Protein AF-A0AB36ZHQ4-F1 (afdb_monomer)

Nearest PDB structures (foldseek):
  4gio-assembly2_B  TM=6.262E-01  e=2.564E-01  Campylobacter jejuni subsp. jejuni NCTC 11168 = ATCC 700819
  5n6u-assembly2_D  TM=6.623E-01  e=1.205E+00  Dictyoglomus thermophilum H-6-12
  6ncz-assembly1_C  TM=5.718E-01  e=2.918E+00  Fusicatenibacter saccharivorans
  1zld-assembly1_A  TM=5.169E-01  e=2.339E+00  Pyrenophora tritici-repentis
  9bge-assembly1_A  TM=3.449E-01  e=1.205E+00  Human immunodeficiency virus 1

Secondary structure (DSSP, 8-state):
-------------------------TTS-EEEEE--STT--EEEEEEE-TTS-EEEEEEE--SS-EEEEEEEETSPPPPPEEE-SS--EEEEE--TT-EEEEEEE-

Structure (mmCIF, N/CA/C/O backbone):
data_AF-A0AB36ZHQ4-F1
#
_entry.id   AF-A0AB36ZHQ4-F1
#
loop_
_atom_site.group_PDB
_atom_site.id
_atom_site.type_symbol
_atom_site.label_atom_id
_atom_site.label_alt_id
_atom_site.label_comp_id
_atom_site.label_asym_id
_atom_site.label_entity_id
_atom_site.label_seq_id
_atom_site.pdbx_PDB_ins_code
_atom_site.Cartn_x
_atom_site.Cartn_y
_atom_site.Cartn_z
_atom_site.occupancy
_atom_site.B_iso_or_equiv
_atom_site.auth_seq_id
_atom_site.auth_comp_id
_atom_site.auth_asym_id
_atom_site.auth_atom_id
_atom_site.pdbx_PDB_model_num
ATOM 1 N N . MET A 1 1 ? 13.660 64.415 -51.239 1.00 40.66 1 MET A N 1
ATOM 2 C CA . MET A 1 1 ? 12.374 63.759 -50.907 1.00 40.66 1 MET A CA 1
ATOM 3 C C . MET A 1 1 ? 12.651 62.586 -49.975 1.00 40.66 1 MET A C 1
ATOM 5 O O . MET A 1 1 ? 13.400 61.692 -50.343 1.00 40.66 1 MET A O 1
ATOM 9 N N . HIS A 1 2 ? 12.169 62.658 -48.732 1.00 36.50 2 HIS A N 1
ATOM 10 C CA . HIS A 1 2 ? 12.494 61.731 -47.640 1.00 36.50 2 HIS A CA 1
ATOM 11 C C . HIS A 1 2 ? 11.546 60.528 -47.618 1.00 36.50 2 HIS A C 1
ATOM 13 O O . HIS A 1 2 ? 10.337 60.696 -47.473 1.00 36.50 2 HIS A O 1
ATOM 19 N N . ARG A 1 3 ? 12.091 59.313 -47.719 1.00 40.16 3 ARG A N 1
ATOM 20 C CA . ARG A 1 3 ? 11.329 58.062 -47.629 1.00 40.16 3 ARG A CA 1
ATOM 21 C C . ARG A 1 3 ? 11.374 57.575 -46.177 1.00 40.16 3 ARG A C 1
ATOM 23 O O . ARG A 1 3 ? 12.345 56.956 -45.757 1.00 40.16 3 ARG A O 1
ATOM 30 N N . ARG A 1 4 ? 10.361 57.936 -45.383 1.00 46.81 4 ARG A N 1
ATOM 31 C CA . ARG A 1 4 ? 10.191 57.444 -44.007 1.00 46.81 4 ARG A CA 1
ATOM 32 C C . ARG A 1 4 ? 9.679 56.001 -44.059 1.00 46.81 4 ARG A C 1
ATOM 34 O O . ARG A 1 4 ? 8.576 55.761 -44.535 1.00 46.81 4 ARG A O 1
ATOM 41 N N . LEU A 1 5 ? 10.499 55.056 -43.606 1.00 48.22 5 LEU A N 1
ATOM 42 C CA . LEU A 1 5 ? 10.110 53.669 -43.347 1.00 48.22 5 LEU A CA 1
ATOM 43 C C . LEU A 1 5 ? 9.508 53.604 -41.942 1.00 48.22 5 LEU A C 1
ATOM 45 O O . LEU A 1 5 ? 10.224 53.663 -40.946 1.00 48.22 5 LEU A O 1
ATOM 49 N N . THR A 1 6 ? 8.185 53.535 -41.863 1.00 50.25 6 THR A N 1
ATOM 50 C CA . THR A 1 6 ? 7.454 53.330 -40.611 1.00 50.25 6 THR A CA 1
ATOM 51 C C . THR A 1 6 ? 7.454 51.834 -40.298 1.00 50.25 6 THR A C 1
ATOM 53 O O . THR A 1 6 ? 6.681 51.076 -40.876 1.00 50.25 6 THR A O 1
ATOM 56 N N . ALA A 1 7 ? 8.354 51.391 -39.420 1.00 48.59 7 ALA A N 1
ATOM 57 C CA . ALA A 1 7 ? 8.348 50.033 -38.885 1.00 48.59 7 ALA A CA 1
ATOM 58 C C . ALA A 1 7 ? 7.274 49.929 -37.791 1.00 48.59 7 ALA A C 1
ATOM 60 O O . ALA A 1 7 ? 7.384 50.551 -36.735 1.00 48.59 7 ALA A O 1
ATOM 61 N N . THR A 1 8 ? 6.209 49.175 -38.051 1.00 49.41 8 THR A N 1
ATOM 62 C CA . THR A 1 8 ? 5.154 48.898 -37.072 1.00 49.41 8 THR A CA 1
ATOM 63 C C . THR A 1 8 ? 5.655 47.821 -36.105 1.00 49.41 8 THR A C 1
ATOM 65 O O . THR A 1 8 ? 5.697 46.643 -36.450 1.00 49.41 8 THR A O 1
ATOM 68 N N . LEU A 1 9 ? 6.078 48.217 -34.901 1.00 41.03 9 LEU A N 1
ATOM 69 C CA . LEU A 1 9 ? 6.364 47.283 -33.809 1.00 41.03 9 LEU A CA 1
ATOM 70 C C . LEU A 1 9 ? 5.040 46.733 -33.260 1.00 41.03 9 LEU A C 1
ATOM 72 O O . LEU A 1 9 ? 4.287 47.451 -32.604 1.00 41.03 9 LEU A O 1
ATOM 76 N N . ALA A 1 10 ? 4.762 45.456 -33.513 1.00 49.69 10 ALA A N 1
ATOM 77 C CA . ALA A 1 10 ? 3.707 44.725 -32.822 1.00 49.69 10 ALA A CA 1
ATOM 78 C C . ALA A 1 10 ? 4.207 44.338 -31.420 1.00 49.69 10 ALA A C 1
ATOM 80 O O . ALA A 1 10 ? 5.054 43.458 -31.269 1.00 49.69 10 ALA A O 1
ATOM 81 N N . ALA A 1 11 ? 3.709 45.021 -30.390 1.00 47.16 11 ALA A N 1
ATOM 82 C CA . ALA A 1 11 ? 3.957 44.664 -29.000 1.00 47.16 11 ALA A CA 1
ATOM 83 C C . ALA A 1 11 ? 3.077 43.463 -28.618 1.00 47.16 11 ALA A C 1
ATOM 85 O O . ALA A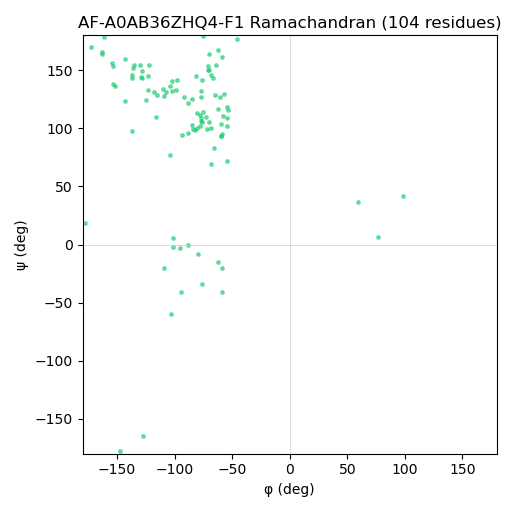 1 11 ? 1.859 43.587 -28.495 1.00 47.16 11 ALA A O 1
ATOM 86 N N . ILE A 1 12 ? 3.688 42.291 -28.437 1.00 52.69 12 ILE A N 1
ATOM 87 C CA . ILE A 1 12 ? 3.013 41.114 -27.882 1.00 52.69 12 ILE A CA 1
ATOM 88 C C . ILE A 1 12 ? 2.987 41.287 -26.362 1.00 52.69 12 ILE A C 1
ATOM 90 O O . ILE A 1 12 ? 3.985 41.060 -25.679 1.00 52.69 12 ILE A O 1
ATOM 94 N N . ALA A 1 13 ? 1.847 41.723 -25.830 1.00 50.62 13 ALA A N 1
ATOM 95 C CA . ALA A 1 13 ? 1.590 41.701 -24.398 1.00 50.62 13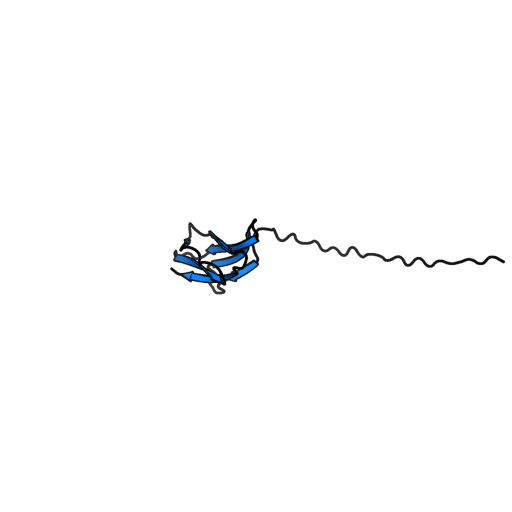 ALA A CA 1
ATOM 96 C C . ALA A 1 13 ? 1.382 40.242 -23.960 1.00 50.62 13 ALA A C 1
ATOM 98 O O . ALA A 1 13 ? 0.309 39.669 -24.145 1.00 50.62 13 ALA A O 1
ATOM 99 N N . LEU A 1 14 ? 2.421 39.626 -23.393 1.00 45.31 14 LEU A N 1
ATOM 100 C CA . LEU A 1 14 ? 2.281 38.379 -22.647 1.00 45.31 14 LEU A CA 1
ATOM 101 C C . LEU A 1 14 ? 1.498 38.685 -21.370 1.00 45.31 14 LEU A C 1
ATOM 103 O O . LEU A 1 14 ? 2.037 39.218 -20.400 1.00 45.31 14 LEU A O 1
ATOM 107 N N . ALA A 1 15 ? 0.206 38.367 -21.390 1.00 52.03 15 ALA A N 1
ATOM 108 C CA . ALA A 1 15 ? -0.607 38.310 -20.192 1.00 52.03 15 ALA A CA 1
ATOM 109 C C . ALA A 1 15 ? 0.003 37.259 -19.255 1.00 52.03 15 ALA A C 1
ATOM 111 O O . ALA A 1 15 ? -0.142 36.055 -19.469 1.00 52.03 15 ALA A O 1
ATOM 112 N N . LEU A 1 16 ? 0.696 37.720 -18.213 1.00 50.28 16 LEU A N 1
ATOM 113 C CA . LEU A 1 16 ? 1.040 36.930 -17.034 1.00 50.28 16 LEU A CA 1
ATOM 114 C C . LEU A 1 16 ? -0.260 36.649 -16.265 1.00 50.28 16 LEU A C 1
ATOM 116 O O . LEU A 1 16 ? -0.531 37.215 -15.209 1.00 50.28 16 LEU A O 1
ATOM 120 N N . GLY A 1 17 ? -1.111 35.810 -16.855 1.00 46.19 17 GLY A N 1
ATOM 121 C CA . GLY A 1 17 ? -2.257 35.212 -16.195 1.00 46.19 17 GLY A CA 1
ATOM 122 C C . GLY A 1 17 ? -1.728 34.212 -15.181 1.00 46.19 17 GLY A C 1
ATOM 123 O O . GLY A 1 17 ? -1.215 33.158 -15.552 1.00 46.19 17 GLY A O 1
ATOM 124 N N . GLY A 1 18 ? -1.791 34.592 -13.908 1.00 49.53 18 GLY A N 1
ATOM 125 C CA . GLY A 1 18 ? -1.331 33.785 -12.792 1.00 49.53 18 GLY A CA 1
ATOM 126 C C . GLY A 1 18 ? -1.973 32.403 -12.788 1.00 49.53 18 GLY A C 1
ATOM 127 O O . GLY A 1 18 ? -3.133 32.242 -12.427 1.00 49.53 18 GLY A O 1
ATOM 128 N N . ALA A 1 19 ? -1.179 31.389 -13.105 1.00 49.25 19 ALA A N 1
ATOM 129 C CA . ALA A 1 19 ? -1.352 30.092 -12.493 1.00 49.25 19 ALA A CA 1
ATOM 130 C C . ALA A 1 19 ? -0.513 30.128 -11.216 1.00 49.25 19 ALA A C 1
ATOM 132 O O . ALA A 1 19 ? 0.696 29.896 -11.245 1.00 49.25 19 ALA A O 1
ATOM 133 N N . VAL A 1 20 ? -1.143 30.434 -10.080 1.00 44.25 20 VAL A N 1
ATOM 134 C CA . VAL A 1 20 ? -0.656 29.872 -8.820 1.00 44.25 20 VAL A CA 1
ATOM 135 C C . VAL A 1 20 ? -0.743 28.365 -9.012 1.00 44.25 20 VAL A C 1
ATOM 137 O O . VAL A 1 20 ? -1.802 27.763 -8.854 1.00 44.25 20 VAL A O 1
ATOM 140 N N . ALA A 1 21 ? 0.361 27.769 -9.461 1.00 43.00 21 ALA A N 1
ATOM 141 C CA . ALA A 1 21 ? 0.572 26.348 -9.349 1.00 43.00 21 ALA A CA 1
ATOM 142 C C . ALA A 1 21 ? 0.493 26.074 -7.852 1.00 43.00 21 ALA A C 1
ATOM 144 O O . ALA A 1 21 ? 1.446 26.304 -7.109 1.00 43.00 21 ALA A O 1
ATOM 145 N N . VAL A 1 22 ? -0.696 25.683 -7.394 1.00 44.59 22 VAL A N 1
ATOM 146 C CA . VAL A 1 22 ? -0.875 25.043 -6.103 1.00 44.59 22 VAL A CA 1
ATOM 147 C C . VAL A 1 22 ? 0.089 23.876 -6.162 1.00 44.59 22 VAL A C 1
ATOM 149 O O . VAL A 1 22 ? -0.142 22.911 -6.890 1.00 44.59 22 VAL A O 1
ATOM 152 N N . ALA A 1 23 ? 1.234 24.035 -5.505 1.00 40.66 23 ALA A N 1
ATOM 153 C CA . ALA A 1 23 ? 2.192 22.974 -5.321 1.00 40.66 23 ALA A CA 1
ATOM 154 C C . ALA A 1 23 ? 1.439 21.886 -4.561 1.00 40.66 23 ALA A C 1
ATOM 156 O O . ALA A 1 23 ? 1.310 21.938 -3.340 1.00 40.66 23 ALA A O 1
ATOM 157 N N . THR A 1 24 ? 0.861 20.936 -5.296 1.00 44.91 24 THR A N 1
ATOM 158 C CA . THR A 1 24 ? 0.387 19.684 -4.730 1.00 44.91 24 THR A CA 1
ATOM 159 C C . THR A 1 24 ? 1.584 19.120 -3.987 1.00 44.91 24 THR A C 1
ATOM 161 O O . THR A 1 24 ? 2.608 18.886 -4.640 1.00 44.91 24 THR A O 1
ATOM 164 N N . PRO A 1 25 ? 1.530 18.985 -2.652 1.00 41.75 25 PRO A N 1
ATOM 165 C CA . PRO A 1 25 ? 2.678 18.529 -1.897 1.00 41.75 25 PRO A CA 1
ATOM 166 C C . PRO A 1 25 ? 3.119 17.198 -2.495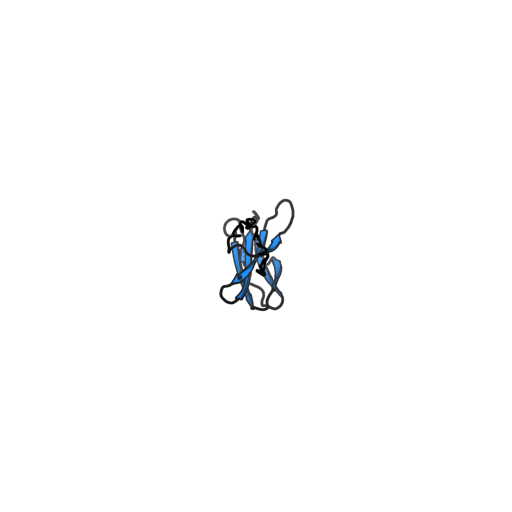 1.00 41.75 25 PRO A C 1
AT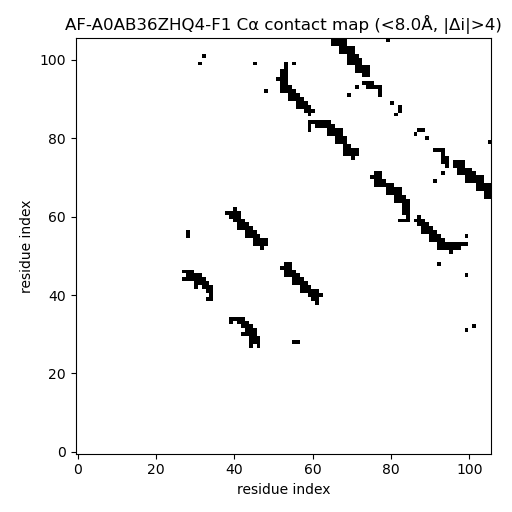OM 168 O O . PRO A 1 25 ? 2.349 16.236 -2.551 1.00 41.75 25 PRO A O 1
ATOM 171 N N . ALA A 1 26 ? 4.346 17.166 -3.004 1.00 49.91 26 ALA A N 1
ATOM 172 C CA . ALA A 1 26 ? 4.976 15.960 -3.498 1.00 49.91 26 ALA A CA 1
ATOM 173 C C . ALA A 1 26 ? 5.187 15.021 -2.307 1.00 49.91 26 ALA A C 1
ATOM 175 O O . ALA A 1 26 ? 6.246 15.083 -1.702 1.00 49.91 26 ALA A O 1
ATOM 176 N N . SER A 1 27 ? 4.173 14.247 -1.898 1.00 55.09 27 SER A N 1
ATOM 177 C CA . SER A 1 27 ? 4.289 13.122 -0.940 1.00 55.09 27 SER A CA 1
ATOM 178 C C . SER A 1 27 ? 2.980 12.363 -0.673 1.00 55.09 27 SER A C 1
ATOM 180 O O . SER A 1 27 ? 2.869 11.646 0.319 1.00 55.09 27 SER A O 1
ATOM 182 N N . ALA A 1 28 ? 1.964 12.480 -1.522 1.00 61.34 28 ALA A N 1
ATOM 183 C CA . ALA A 1 28 ? 0.819 11.586 -1.429 1.00 61.34 28 ALA A CA 1
ATOM 184 C C . ALA A 1 28 ? 0.447 11.171 -2.846 1.00 61.34 28 ALA A C 1
ATOM 186 O O . ALA A 1 28 ? -0.174 11.949 -3.564 1.00 61.34 28 ALA A O 1
ATOM 187 N N . GLY A 1 29 ? 0.916 9.994 -3.271 1.00 80.94 29 GLY A N 1
ATOM 188 C CA . GLY A 1 29 ? 0.752 9.455 -4.622 1.00 80.94 29 GLY A CA 1
ATOM 189 C C . GLY A 1 29 ? -0.659 9.553 -5.221 1.00 80.94 29 GLY A C 1
ATOM 190 O O . GLY A 1 29 ? -1.626 9.974 -4.584 1.00 80.94 29 GLY A O 1
ATOM 191 N N . GLN A 1 30 ? -0.811 9.124 -6.467 1.00 90.06 30 GLN A N 1
ATOM 192 C CA . GLN A 1 30 ? -2.112 9.056 -7.126 1.00 90.06 30 GLN A CA 1
ATOM 193 C C . GLN A 1 30 ? -3.047 8.109 -6.364 1.00 90.06 30 GLN A C 1
ATOM 195 O O . GLN A 1 30 ? -2.692 6.957 -6.130 1.00 90.06 30 GLN A O 1
ATOM 200 N N . LEU A 1 31 ? -4.247 8.565 -5.997 1.00 89.69 31 LEU A N 1
ATOM 201 C CA . LEU A 1 31 ? -5.280 7.681 -5.453 1.00 89.69 31 LEU A CA 1
ATOM 202 C C . LEU A 1 31 ? -5.657 6.645 -6.523 1.00 89.69 31 LEU A C 1
ATOM 204 O O . LEU A 1 31 ? -6.125 7.011 -7.599 1.00 89.69 31 LEU A O 1
ATOM 208 N N . VAL A 1 32 ? -5.403 5.367 -6.241 1.00 89.56 32 VAL A N 1
ATOM 209 C CA . VAL A 1 32 ? -5.694 4.251 -7.161 1.00 89.56 32 VAL A CA 1
ATOM 210 C C . VAL A 1 32 ? -6.844 3.387 -6.671 1.00 89.56 32 VAL A C 1
ATOM 212 O O . VAL A 1 32 ? -7.455 2.678 -7.464 1.00 89.56 32 VAL A O 1
ATOM 215 N N . TYR A 1 33 ? -7.150 3.454 -5.377 1.00 85.62 33 TYR A N 1
ATOM 216 C CA . TYR A 1 33 ? -8.292 2.769 -4.807 1.00 85.62 33 TYR A CA 1
ATOM 217 C C . TYR A 1 33 ? -8.792 3.483 -3.559 1.00 85.62 33 TYR A C 1
ATOM 219 O O . TYR A 1 33 ? -8.014 3.872 -2.687 1.00 85.62 33 TYR A O 1
ATOM 227 N N . GLN A 1 34 ? -10.107 3.581 -3.460 1.00 81.81 34 GLN A N 1
ATOM 228 C CA . GLN A 1 34 ? -10.825 3.979 -2.264 1.00 81.81 34 GLN A CA 1
ATOM 229 C C . GLN A 1 34 ? -12.090 3.129 -2.232 1.00 81.81 34 GLN A C 1
ATOM 231 O O . GLN A 1 34 ? -12.840 3.122 -3.209 1.00 81.81 34 GLN A O 1
ATOM 236 N N . ASN A 1 35 ? -12.321 2.377 -1.156 1.00 75.38 35 ASN A N 1
ATOM 237 C CA . ASN A 1 35 ? -13.595 1.676 -1.029 1.00 75.38 35 ASN A CA 1
ATOM 238 C C . ASN A 1 35 ? -14.661 2.701 -0.623 1.00 75.38 35 ASN A C 1
ATOM 240 O O . ASN A 1 35 ? -14.616 3.171 0.509 1.00 75.38 35 ASN A O 1
ATOM 244 N N . GLY A 1 36 ? -15.532 3.080 -1.565 1.00 50.69 36 GLY A N 1
ATOM 245 C CA . GLY A 1 36 ? -16.551 4.127 -1.444 1.00 50.69 36 GLY A CA 1
ATOM 246 C C . GLY A 1 36 ? -17.853 3.645 -0.790 1.00 50.69 36 GLY A C 1
ATOM 247 O O . GLY A 1 36 ? -18.696 3.069 -1.470 1.00 50.69 36 GLY A O 1
ATOM 248 N N . GLY A 1 37 ? -18.048 3.908 0.502 1.00 42.50 37 GLY A N 1
ATOM 249 C CA . GLY A 1 37 ? -19.290 3.679 1.253 1.00 42.50 37 GLY A CA 1
ATOM 250 C C . GLY A 1 37 ? -19.222 4.265 2.676 1.00 42.50 37 GLY A C 1
ATOM 251 O O . GLY A 1 37 ? -18.147 4.686 3.107 1.00 42.50 37 GLY A O 1
ATOM 252 N N . PRO A 1 38 ? -20.333 4.337 3.441 1.00 35.44 38 PRO A N 1
ATOM 253 C CA . PRO A 1 38 ? -20.275 4.707 4.857 1.00 35.44 38 PRO A CA 1
ATOM 254 C C . PRO A 1 38 ? -19.358 3.716 5.586 1.00 35.44 38 PRO A C 1
ATOM 256 O O . PRO A 1 38 ? -19.662 2.531 5.685 1.00 35.44 38 PRO A O 1
ATOM 259 N N . GLY A 1 39 ? -18.190 4.202 6.014 1.00 52.53 39 GLY A N 1
ATOM 260 C CA . GLY A 1 39 ? -17.054 3.355 6.381 1.00 52.53 39 GLY A CA 1
ATOM 261 C C . GLY A 1 39 ? -16.001 3.206 5.276 1.00 52.53 39 GLY A C 1
ATOM 262 O O . GLY A 1 39 ? -15.495 2.104 5.102 1.00 52.53 39 GLY A O 1
ATOM 263 N N . ASN A 1 40 ? -15.652 4.288 4.557 1.00 64.62 40 ASN A N 1
ATOM 264 C CA . ASN A 1 40 ? -14.479 4.424 3.669 1.00 64.62 40 ASN A CA 1
ATOM 265 C C . ASN A 1 40 ? -13.180 4.093 4.420 1.00 64.62 40 ASN A C 1
ATOM 267 O O . ASN A 1 40 ? -12.412 4.973 4.811 1.00 64.62 40 ASN A O 1
ATOM 271 N N . CYS A 1 41 ? -12.978 2.819 4.720 1.00 82.31 41 CYS A N 1
ATOM 272 C CA . CYS A 1 41 ? -12.131 2.450 5.833 1.00 82.31 41 CYS A CA 1
ATOM 273 C C . CYS A 1 41 ? -10.697 2.155 5.398 1.00 82.31 41 CYS A C 1
ATOM 275 O O . CYS A 1 41 ? -9.834 1.955 6.240 1.00 82.31 41 CYS A O 1
ATOM 277 N N . TYR A 1 42 ? -10.400 2.200 4.101 1.00 88.00 42 TYR A N 1
ATOM 278 C CA . TYR A 1 42 ? -9.026 2.302 3.637 1.00 88.00 42 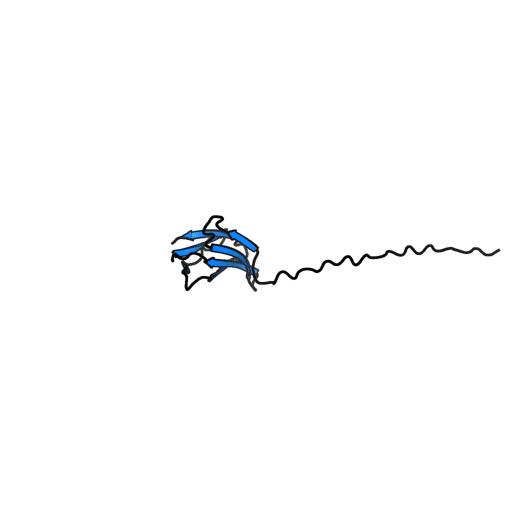TYR A CA 1
ATOM 279 C C . TYR A 1 42 ? -8.922 2.975 2.270 1.00 88.00 42 TYR A C 1
ATOM 281 O O . TYR A 1 42 ? -9.840 2.924 1.446 1.00 88.00 42 TYR A O 1
ATOM 289 N N . GLU A 1 43 ? -7.765 3.579 2.033 1.00 91.69 43 GLU A N 1
ATOM 290 C CA . GLU A 1 43 ? -7.367 4.151 0.752 1.00 91.69 43 GLU A CA 1
ATOM 291 C C . GLU A 1 43 ? -5.990 3.628 0.348 1.00 91.69 43 GLU A C 1
ATOM 293 O O . GLU A 1 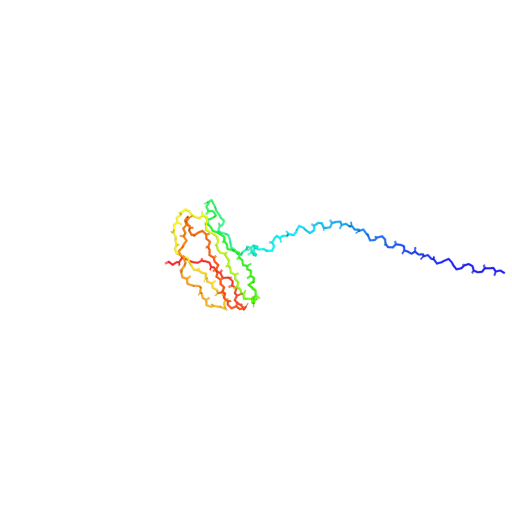43 ? -5.141 3.323 1.190 1.00 91.69 43 GLU A O 1
ATOM 298 N N . VAL A 1 44 ? -5.769 3.516 -0.959 1.00 92.94 44 VAL A N 1
ATOM 299 C CA . VAL A 1 44 ? -4.486 3.117 -1.532 1.00 92.94 44 VAL A CA 1
ATOM 300 C C . VAL A 1 44 ? -4.048 4.174 -2.525 1.00 92.94 44 VAL A C 1
ATOM 302 O O . VAL A 1 44 ? -4.759 4.488 -3.485 1.00 92.94 44 VAL A O 1
ATOM 305 N N . ARG A 1 45 ? -2.847 4.710 -2.316 1.00 94.19 45 ARG A N 1
ATOM 306 C CA . ARG A 1 45 ? -2.237 5.687 -3.220 1.00 94.19 45 ARG A CA 1
ATOM 307 C C . ARG A 1 45 ? -0.957 5.121 -3.801 1.00 94.19 45 ARG A C 1
ATOM 309 O O . ARG A 1 45 ? -0.122 4.597 -3.069 1.00 94.19 45 ARG A O 1
ATOM 316 N N . SER A 1 46 ? -0.811 5.222 -5.115 1.00 93.00 46 SER A N 1
ATOM 317 C CA . SER A 1 46 ? 0.335 4.731 -5.867 1.00 93.00 46 SER A CA 1
ATOM 318 C C . SER A 1 46 ? 1.284 5.859 -6.241 1.00 93.00 46 SER A C 1
ATOM 320 O O . SER A 1 46 ? 0.869 6.956 -6.605 1.00 93.00 46 SER A O 1
ATOM 322 N N . GLN A 1 47 ? 2.575 5.581 -6.170 1.00 93.75 47 GLN A N 1
ATOM 323 C CA . GLN A 1 47 ? 3.638 6.478 -6.592 1.00 93.75 47 GLN A CA 1
ATOM 324 C C . GLN A 1 47 ? 4.824 5.677 -7.125 1.00 93.75 47 GLN A C 1
ATOM 326 O O . GLN A 1 47 ? 4.786 4.447 -7.219 1.00 93.75 47 GLN A O 1
ATOM 331 N N . ARG A 1 48 ? 5.882 6.392 -7.496 1.00 93.38 48 ARG A N 1
ATOM 332 C CA . ARG A 1 48 ? 7.187 5.805 -7.781 1.00 93.38 48 ARG A CA 1
ATOM 333 C C . ARG A 1 48 ? 8.119 6.091 -6.613 1.00 93.38 48 ARG A C 1
ATOM 335 O O . ARG A 1 48 ? 8.091 7.200 -6.084 1.00 93.38 48 ARG A O 1
ATOM 342 N N . ASP A 1 49 ? 8.888 5.091 -6.190 1.00 88.81 49 ASP A N 1
ATOM 343 C CA . ASP A 1 49 ? 9.945 5.308 -5.199 1.00 88.81 49 ASP A CA 1
ATOM 344 C C . ASP A 1 49 ? 11.167 6.000 -5.835 1.00 88.81 49 ASP A C 1
ATOM 346 O O . ASP A 1 49 ? 11.186 6.287 -7.035 1.00 88.81 49 ASP A O 1
ATOM 350 N N . SER A 1 50 ? 12.204 6.265 -5.039 1.00 88.38 50 SER A N 1
ATOM 351 C CA . SER A 1 50 ? 13.433 6.923 -5.505 1.00 88.38 50 SER A CA 1
ATOM 352 C C . SER A 1 50 ? 14.203 6.141 -6.579 1.00 88.38 50 SER A C 1
ATOM 354 O O . SER A 1 50 ? 15.055 6.718 -7.247 1.00 88.38 50 SER A O 1
ATOM 356 N N . LEU A 1 51 ? 13.903 4.852 -6.767 1.00 88.56 51 LEU A N 1
ATOM 357 C CA . LEU A 1 51 ? 14.499 3.976 -7.777 1.00 88.56 51 LEU A CA 1
ATOM 358 C C . LEU A 1 51 ? 13.574 3.781 -8.994 1.00 88.56 51 LEU A C 1
ATOM 360 O O . LEU A 1 51 ? 13.863 2.966 -9.868 1.00 88.56 51 LEU A O 1
ATOM 364 N N . GLY A 1 52 ? 12.438 4.485 -9.050 1.00 90.31 52 GLY A N 1
ATOM 365 C CA . GLY A 1 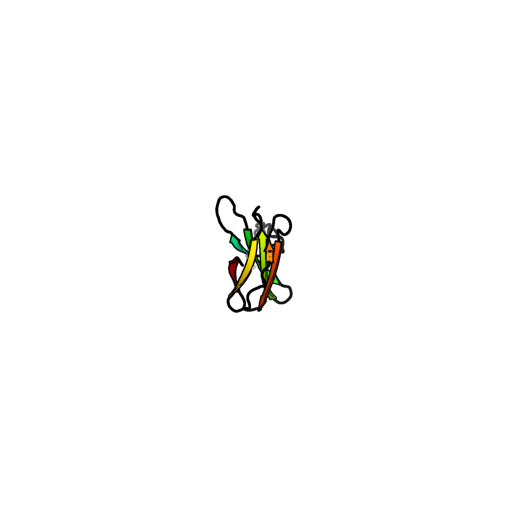52 ? 11.439 4.347 -10.112 1.00 90.31 52 GLY A CA 1
ATOM 366 C C . GLY A 1 52 ? 10.563 3.095 -9.991 1.00 90.31 52 GLY A C 1
ATOM 367 O O . GLY A 1 52 ? 9.750 2.814 -10.879 1.00 90.31 52 GLY A O 1
ATOM 368 N N . ARG A 1 53 ? 10.683 2.331 -8.900 1.00 93.50 53 ARG A N 1
ATOM 369 C CA . ARG A 1 53 ? 9.847 1.151 -8.662 1.00 93.50 53 ARG A CA 1
ATOM 370 C C . ARG A 1 53 ? 8.414 1.556 -8.369 1.00 93.50 53 ARG A C 1
ATOM 372 O O . ARG A 1 53 ? 8.152 2.642 -7.853 1.00 93.50 53 ARG A O 1
ATOM 379 N N . ALA A 1 54 ? 7.471 0.689 -8.729 1.00 95.00 54 ALA A N 1
ATOM 380 C CA . ALA A 1 54 ? 6.083 0.894 -8.351 1.00 95.00 54 ALA A CA 1
ATOM 381 C C . ALA A 1 54 ? 5.968 0.807 -6.830 1.00 95.00 54 ALA A C 1
ATOM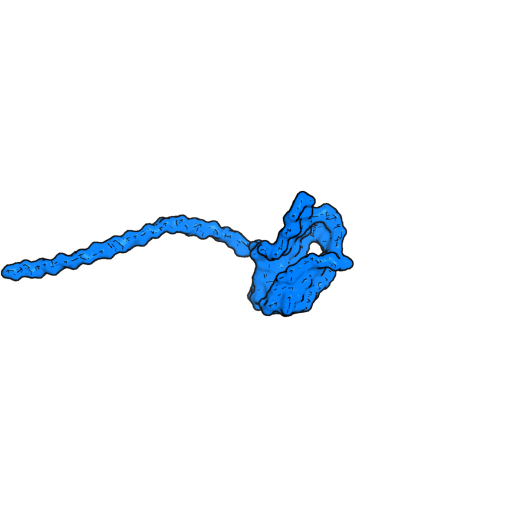 383 O O . ALA A 1 54 ? 6.441 -0.159 -6.239 1.00 95.00 54 ALA A O 1
ATOM 384 N N . GLN A 1 55 ? 5.349 1.804 -6.210 1.00 96.00 55 GLN A N 1
ATOM 385 C CA . GLN A 1 55 ? 5.085 1.830 -4.781 1.00 96.00 55 GLN A CA 1
ATOM 386 C C . GLN A 1 55 ? 3.610 2.129 -4.551 1.00 96.00 55 GLN A C 1
ATOM 388 O O . GLN A 1 55 ? 3.004 2.930 -5.267 1.00 96.00 55 GLN A O 1
ATOM 393 N N . VAL A 1 56 ? 3.031 1.501 -3.538 1.00 95.38 56 VAL A N 1
ATOM 394 C CA . VAL A 1 56 ? 1.767 1.935 -2.960 1.00 95.38 56 VAL A CA 1
ATOM 395 C C . VAL A 1 56 ? 1.935 2.226 -1.486 1.00 95.38 56 VAL A C 1
ATOM 397 O O . VAL A 1 56 ? 2.814 1.701 -0.809 1.00 95.38 56 VAL A O 1
ATOM 400 N N . THR A 1 57 ? 1.067 3.086 -0.988 1.00 95.75 57 THR A N 1
ATOM 401 C CA . THR A 1 57 ? 0.847 3.275 0.434 1.00 95.75 57 THR A CA 1
ATOM 402 C C . THR A 1 57 ? -0.624 3.028 0.706 1.00 95.75 57 THR A C 1
ATOM 404 O O . THR A 1 57 ? -1.483 3.498 -0.040 1.00 95.75 57 THR A O 1
ATOM 407 N N . VAL A 1 58 ? -0.895 2.243 1.740 1.00 93.88 58 VAL A N 1
ATOM 408 C CA . VAL A 1 58 ? -2.235 1.893 2.196 1.00 93.88 58 VAL A CA 1
ATOM 409 C C . VAL A 1 58 ? -2.469 2.614 3.511 1.00 93.88 58 VAL A C 1
ATOM 411 O O . VAL A 1 58 ? -1.660 2.484 4.431 1.00 93.88 58 VAL A O 1
ATOM 414 N N . TRP A 1 59 ? -3.571 3.348 3.612 1.00 93.12 59 TRP A N 1
ATOM 415 C CA . TRP A 1 59 ? -4.033 3.952 4.857 1.00 93.12 59 TRP A CA 1
ATOM 416 C C . TRP A 1 59 ? -5.293 3.242 5.325 1.00 93.12 59 TRP A C 1
ATOM 418 O O . TRP A 1 59 ? -6.196 2.994 4.534 1.00 93.12 59 TRP A O 1
ATOM 428 N N . TRP A 1 60 ? -5.339 2.909 6.611 1.00 91.62 60 TRP A N 1
ATOM 429 C CA . TRP A 1 60 ? -6.398 2.145 7.253 1.00 91.62 60 TRP A CA 1
ATOM 430 C C . TRP A 1 60 ? -7.118 2.995 8.292 1.00 91.62 60 TRP A C 1
ATOM 432 O O . TRP A 1 60 ? -6.617 3.342 9.366 1.00 91.62 60 TRP A O 1
ATOM 442 N N . HIS A 1 61 ? -8.343 3.315 7.941 1.00 89.75 61 HIS A N 1
ATOM 443 C CA . HIS A 1 61 ? -9.325 4.042 8.717 1.00 89.75 61 HIS A CA 1
ATOM 444 C C . HIS A 1 61 ? -10.369 3.107 9.345 1.00 89.75 61 HIS A C 1
ATOM 446 O O . HIS A 1 61 ? -11.203 3.590 10.099 1.00 89.75 61 HIS A O 1
ATOM 452 N N . CYS A 1 62 ? -10.321 1.790 9.102 1.00 85.44 62 CYS A N 1
ATOM 453 C CA . CYS A 1 62 ? -11.238 0.850 9.749 1.00 85.44 62 CYS A CA 1
ATOM 454 C C . CYS A 1 62 ? -10.950 0.739 11.252 1.00 85.44 62 CYS A C 1
ATOM 456 O O . CYS A 1 62 ? -9.796 0.786 11.688 1.00 85.44 62 CYS A O 1
ATOM 458 N N . ASP A 1 63 ? -12.012 0.545 12.033 1.00 85.75 63 ASP A N 1
ATOM 459 C CA . ASP A 1 63 ? -11.912 0.250 13.467 1.00 85.75 63 ASP A CA 1
ATOM 460 C C . ASP A 1 63 ? -11.490 -1.201 13.711 1.00 85.75 63 ASP A C 1
ATOM 462 O O . ASP A 1 63 ? -10.749 -1.504 14.646 1.00 85.75 63 ASP A O 1
ATOM 466 N N . GLN A 1 64 ? -11.928 -2.100 12.827 1.00 86.81 64 GLN A N 1
ATOM 467 C CA . GLN A 1 64 ? -11.602 -3.518 12.888 1.00 86.81 64 GLN A CA 1
ATOM 468 C C . GLN A 1 64 ? -10.174 -3.774 12.397 1.00 86.81 64 GLN A C 1
ATOM 470 O O . GLN A 1 64 ? -9.701 -3.165 11.430 1.00 86.81 64 GLN A O 1
ATOM 475 N N . ALA A 1 65 ? -9.494 -4.707 13.063 1.00 90.94 65 ALA A N 1
ATOM 476 C CA . ALA A 1 65 ? -8.201 -5.204 12.621 1.00 90.94 65 ALA A CA 1
ATOM 477 C C . ALA A 1 65 ? -8.374 -6.267 11.527 1.00 90.94 65 ALA A C 1
ATOM 479 O O . ALA A 1 65 ? -9.313 -7.058 11.566 1.00 90.94 65 ALA A O 1
ATOM 480 N N . SER A 1 66 ? -7.457 -6.300 10.564 1.00 91.12 66 SER A N 1
ATOM 481 C CA . SER A 1 66 ? -7.453 -7.282 9.474 1.00 91.12 66 SER A CA 1
ATOM 482 C C . SER A 1 66 ? -6.040 -7.477 8.938 1.00 91.12 66 SER A C 1
ATOM 484 O O . SER A 1 66 ? -5.206 -6.581 9.084 1.00 91.12 66 SER A O 1
ATOM 486 N N . ASN A 1 67 ? -5.755 -8.620 8.315 1.00 94.19 67 ASN A N 1
ATOM 487 C CA . ASN A 1 67 ? -4.527 -8.783 7.546 1.00 94.19 67 ASN A CA 1
ATOM 488 C C . ASN A 1 67 ? -4.838 -8.566 6.070 1.00 94.19 67 ASN A C 1
ATOM 490 O O . ASN A 1 67 ? -5.810 -9.092 5.530 1.00 94.19 67 ASN A O 1
ATOM 494 N N . VAL A 1 68 ? -4.010 -7.763 5.415 1.00 93.75 68 VAL A N 1
ATOM 495 C CA . VAL A 1 68 ? -4.164 -7.455 3.996 1.00 93.75 68 VAL A CA 1
ATOM 496 C C . VAL A 1 68 ? -2.829 -7.541 3.286 1.00 93.75 68 VAL A C 1
ATOM 498 O O . VAL A 1 68 ? -1.768 -7.340 3.879 1.00 93.75 68 VAL A O 1
ATOM 501 N N . LYS A 1 69 ? -2.880 -7.807 1.988 1.00 95.94 69 LYS A N 1
ATOM 502 C CA . LYS A 1 69 ? -1.720 -7.753 1.104 1.00 95.94 69 LYS A CA 1
ATOM 503 C C . LYS A 1 69 ? -2.064 -7.057 -0.200 1.00 95.94 69 LYS A C 1
ATOM 505 O O . LYS A 1 69 ? -3.214 -7.064 -0.648 1.00 95.94 69 LYS A O 1
ATOM 510 N N . VAL A 1 70 ? -1.047 -6.447 -0.788 1.00 96.38 70 VAL A N 1
ATOM 511 C CA . VAL A 1 70 ? -1.100 -5.796 -2.089 1.00 96.38 70 VAL A CA 1
ATOM 512 C C . VAL A 1 70 ? -0.861 -6.846 -3.159 1.00 96.38 70 VAL A C 1
ATOM 514 O O . VAL A 1 70 ? 0.152 -7.543 -3.142 1.00 96.38 70 VAL A O 1
ATOM 517 N N . ILE A 1 71 ? -1.795 -6.926 -4.098 1.00 96.12 71 ILE A N 1
ATOM 518 C CA . ILE A 1 71 ? -1.640 -7.705 -5.318 1.00 96.12 71 ILE A CA 1
ATOM 519 C C . ILE A 1 71 ? -1.073 -6.792 -6.392 1.00 96.12 71 ILE A C 1
ATOM 521 O O . ILE A 1 71 ? -1.614 -5.712 -6.671 1.00 96.12 71 ILE A O 1
ATOM 525 N N . TRP A 1 72 ? 0.018 -7.241 -6.998 1.00 96.88 72 TRP A N 1
ATOM 526 C CA . TRP A 1 72 ? 0.704 -6.511 -8.050 1.00 96.88 72 TRP A CA 1
ATOM 527 C C . TRP A 1 72 ? 0.462 -7.180 -9.396 1.00 96.88 72 TRP A C 1
ATOM 529 O O . TRP A 1 72 ? 0.675 -8.373 -9.585 1.00 96.88 72 TRP A O 1
ATOM 539 N N . ARG A 1 73 ? 0.086 -6.386 -10.395 1.00 97.06 73 ARG A N 1
ATOM 540 C CA . ARG A 1 73 ? 0.158 -6.819 -11.788 1.00 97.06 73 ARG A CA 1
ATOM 541 C C . ARG A 1 73 ? 1.606 -6.737 -12.253 1.00 97.06 73 ARG A C 1
ATOM 543 O O . ARG A 1 73 ? 2.237 -5.693 -12.084 1.00 97.06 73 ARG A O 1
ATOM 550 N N . ASN A 1 74 ? 2.102 -7.793 -12.900 1.00 95.94 74 ASN A N 1
ATOM 551 C CA . ASN A 1 74 ? 3.474 -7.889 -13.422 1.00 95.94 74 ASN A CA 1
ATOM 552 C C . ASN A 1 74 ? 4.552 -7.730 -12.332 1.00 95.94 74 ASN A C 1
ATOM 554 O O . ASN A 1 74 ? 5.581 -7.088 -12.548 1.00 95.94 74 ASN A O 1
ATOM 558 N N . GLY A 1 75 ? 4.295 -8.244 -11.135 1.00 94.00 75 GLY A N 1
ATOM 559 C CA . GLY A 1 75 ? 5.228 -8.213 -10.016 1.00 94.00 75 GLY A CA 1
ATOM 560 C C . GLY A 1 75 ? 4.831 -9.228 -8.951 1.00 94.00 75 GLY A C 1
ATOM 561 O O . GLY A 1 75 ? 3.717 -9.746 -9.006 1.00 94.00 75 GLY A O 1
ATOM 562 N N . PRO A 1 76 ? 5.728 -9.540 -8.007 1.00 96.00 76 PRO A N 1
ATOM 563 C CA . PRO A 1 76 ? 5.369 -10.340 -6.847 1.00 96.00 76 PRO A CA 1
ATOM 564 C C . PRO A 1 76 ? 4.390 -9.577 -5.952 1.00 96.00 76 PRO A C 1
ATOM 566 O O . PRO A 1 76 ? 4.531 -8.363 -5.784 1.00 96.00 76 PRO A O 1
ATOM 569 N N . ASP A 1 77 ? 3.438 -10.304 -5.368 1.00 95.12 77 ASP A N 1
ATOM 570 C CA . ASP A 1 77 ? 2.544 -9.801 -4.325 1.00 95.12 77 ASP A CA 1
ATOM 571 C C . ASP A 1 77 ? 3.329 -9.437 -3.061 1.00 95.12 77 ASP A C 1
ATOM 573 O O . ASP A 1 77 ? 4.384 -10.012 -2.773 1.00 95.12 77 ASP A O 1
ATOM 577 N N . SER A 1 78 ? 2.787 -8.514 -2.271 1.00 96.44 78 SER A N 1
ATOM 578 C CA . SER A 1 78 ? 3.367 -8.200 -0.970 1.00 96.44 78 SER A CA 1
ATOM 579 C C . SER A 1 78 ? 3.174 -9.348 0.024 1.00 96.44 78 SER A C 1
ATOM 581 O O . SER A 1 78 ? 2.285 -10.197 -0.105 1.00 96.44 78 SER A O 1
ATOM 583 N N . GLY A 1 79 ? 3.936 -9.297 1.116 1.00 96.38 79 GLY A N 1
ATOM 584 C CA . GLY A 1 79 ? 3.600 -10.051 2.322 1.00 96.38 79 GLY A CA 1
ATOM 585 C C . GLY A 1 79 ? 2.256 -9.617 2.924 1.00 96.38 79 GLY A C 1
ATOM 586 O O . GLY A 1 79 ? 1.696 -8.573 2.570 1.00 96.38 79 GLY A O 1
ATOM 587 N N . CYS A 1 80 ? 1.748 -10.420 3.859 1.00 95.81 80 CYS A N 1
ATOM 588 C CA . CYS A 1 80 ? 0.573 -10.071 4.655 1.00 95.81 80 CYS A CA 1
ATOM 589 C C . CYS A 1 80 ? 0.928 -9.078 5.757 1.00 95.81 80 CYS A C 1
ATOM 591 O O . CYS A 1 80 ? 1.826 -9.321 6.560 1.00 95.81 80 CYS A O 1
ATOM 593 N N . ASN A 1 81 ? 0.191 -7.971 5.798 1.00 95.56 81 ASN A N 1
ATOM 594 C CA . ASN A 1 81 ? 0.384 -6.873 6.730 1.00 95.56 81 ASN A CA 1
ATOM 595 C C . ASN A 1 81 ? -0.827 -6.757 7.653 1.00 95.56 81 ASN A C 1
ATOM 597 O O . ASN A 1 81 ? -1.967 -6.687 7.193 1.00 95.56 81 ASN A O 1
ATOM 601 N N . LYS A 1 82 ? -0.572 -6.712 8.963 1.00 95.31 82 LYS A N 1
ATOM 602 C CA . LYS A 1 82 ? -1.612 -6.540 9.979 1.00 95.31 82 LYS A CA 1
ATOM 603 C C . LYS A 1 82 ? -1.997 -5.068 10.103 1.00 95.31 82 LYS A C 1
ATOM 605 O O . LYS A 1 82 ? -1.218 -4.265 10.616 1.00 95.31 82 LYS A O 1
ATOM 610 N N . MET A 1 83 ? -3.227 -4.749 9.724 1.00 93.56 83 MET A N 1
ATOM 611 C CA . MET A 1 83 ? -3.833 -3.429 9.865 1.00 93.56 83 MET A CA 1
ATOM 612 C C . MET A 1 83 ? -4.710 -3.370 11.105 1.00 93.56 83 MET A C 1
ATOM 614 O O . MET A 1 83 ? -5.398 -4.332 11.451 1.00 93.56 83 MET A O 1
ATOM 618 N N . SER A 1 84 ? -4.677 -2.241 11.801 1.00 92.12 84 SER A N 1
ATOM 619 C CA . SER A 1 84 ? -5.491 -2.006 12.993 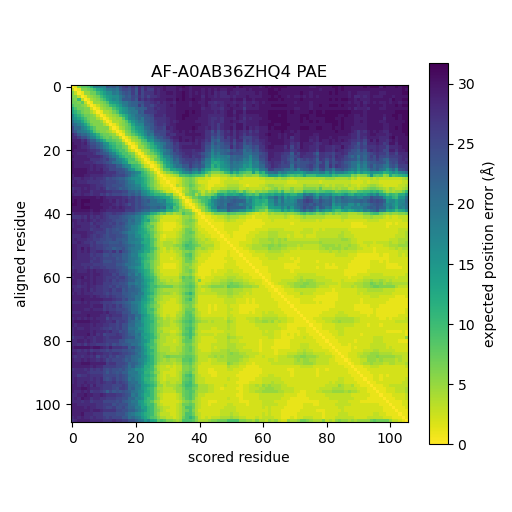1.00 92.12 84 SER A CA 1
ATOM 620 C C . SER A 1 84 ? -5.589 -0.514 13.290 1.00 92.12 84 SER A C 1
ATOM 622 O O . SER A 1 84 ? -4.938 0.306 12.642 1.00 92.12 84 SER A O 1
ATOM 624 N N . ALA A 1 85 ? -6.336 -0.157 14.335 1.00 89.50 85 ALA A N 1
ATOM 625 C CA . ALA A 1 85 ? -6.369 1.209 14.846 1.00 89.50 85 ALA A CA 1
ATOM 626 C C . ALA A 1 85 ? -4.990 1.749 15.289 1.00 89.50 85 ALA A C 1
ATOM 628 O O . ALA A 1 85 ? -4.821 2.965 15.364 1.00 89.50 85 ALA A O 1
ATOM 629 N N . ILE A 1 86 ? -4.021 0.862 15.559 1.00 90.88 86 ILE A N 1
ATOM 630 C CA . ILE A 1 86 ? -2.643 1.202 15.950 1.00 90.88 86 ILE A CA 1
ATOM 631 C C . ILE A 1 86 ? -1.725 1.214 14.717 1.00 90.88 86 ILE A C 1
ATOM 633 O O . ILE A 1 86 ? -0.915 2.120 14.552 1.00 90.88 86 ILE A O 1
ATOM 637 N N . ASN A 1 87 ? -1.893 0.247 13.809 1.00 91.12 87 ASN A N 1
ATOM 638 C CA . ASN A 1 87 ? -1.115 0.130 12.575 1.00 91.12 87 ASN A CA 1
ATOM 639 C C . ASN A 1 87 ? -1.960 0.587 11.386 1.00 91.12 87 ASN A C 1
ATOM 641 O O . ASN A 1 87 ? -2.514 -0.222 10.641 1.00 91.12 87 ASN A O 1
ATOM 645 N N . ARG A 1 88 ? -2.088 1.910 11.240 1.00 92.19 88 ARG A N 1
ATOM 646 C CA . ARG A 1 88 ? -2.980 2.530 10.248 1.00 92.19 88 ARG A CA 1
ATOM 647 C C . ARG A 1 88 ? -2.348 2.767 8.883 1.00 92.19 88 ARG A C 1
ATOM 649 O O . ARG A 1 88 ? -3.002 3.320 8.007 1.00 92.19 88 ARG A O 1
ATOM 656 N N . LYS A 1 89 ? -1.079 2.416 8.690 1.00 93.56 89 LYS A N 1
ATOM 657 C CA . LYS A 1 89 ? -0.370 2.703 7.446 1.00 93.56 89 LYS A CA 1
ATOM 658 C C . LYS A 1 89 ? 0.714 1.676 7.185 1.00 93.56 89 LYS A C 1
ATOM 660 O O . LYS A 1 89 ? 1.496 1.377 8.082 1.00 93.56 89 LYS A O 1
ATOM 665 N N . PHE A 1 90 ? 0.810 1.225 5.943 1.00 94.88 90 PHE A N 1
ATOM 666 C CA . PHE A 1 90 ? 2.015 0.573 5.441 1.00 94.88 90 PHE A CA 1
ATOM 667 C C . PHE A 1 90 ? 2.260 0.969 3.988 1.00 94.88 90 PHE A C 1
ATOM 669 O O . PHE A 1 90 ? 1.354 1.428 3.289 1.00 94.88 90 PHE A O 1
ATOM 676 N N . SER A 1 91 ? 3.500 0.801 3.548 1.00 95.12 91 SER A N 1
ATOM 677 C CA . SER A 1 91 ? 3.894 0.993 2.159 1.00 95.12 91 SER A CA 1
ATOM 678 C C . SER A 1 91 ? 4.538 -0.285 1.652 1.00 95.12 91 SER A C 1
ATOM 680 O O . SER A 1 91 ? 5.238 -0.964 2.399 1.00 95.12 91 SER A O 1
ATOM 682 N N . ASP A 1 92 ? 4.309 -0.585 0.383 1.00 96.00 92 ASP A N 1
ATOM 683 C CA . ASP A 1 92 ? 4.898 -1.729 -0.299 1.00 96.00 92 ASP A CA 1
ATOM 684 C C . ASP A 1 92 ? 5.369 -1.299 -1.690 1.00 96.00 92 ASP A C 1
ATOM 686 O O . ASP A 1 92 ? 4.761 -0.423 -2.314 1.00 96.00 92 ASP A O 1
ATOM 690 N N . SER A 1 93 ? 6.465 -1.891 -2.157 1.00 95.19 93 SER A N 1
ATOM 691 C CA . SER A 1 93 ? 7.048 -1.609 -3.467 1.00 95.19 93 SER A CA 1
ATOM 692 C C . SER A 1 93 ? 7.285 -2.905 -4.233 1.00 95.19 93 SER A C 1
ATOM 694 O O . SER A 1 93 ? 7.724 -3.898 -3.661 1.00 95.19 93 SER A O 1
ATOM 696 N N . SER A 1 94 ? 7.091 -2.862 -5.548 1.00 96.69 94 SER A N 1
ATOM 697 C CA . SER A 1 94 ? 7.318 -3.992 -6.454 1.00 96.69 94 SER A CA 1
ATOM 698 C C . SER A 1 94 ? 8.229 -3.592 -7.622 1.00 96.69 94 SER A C 1
ATOM 700 O O . SER A 1 94 ? 8.928 -2.582 -7.563 1.00 96.69 94 SER A O 1
ATOM 702 N N . GLY A 1 95 ? 8.289 -4.391 -8.684 1.00 94.38 95 GLY A N 1
ATOM 703 C CA . GLY A 1 95 ? 9.117 -4.108 -9.857 1.00 94.38 95 GLY A CA 1
ATOM 704 C C . GLY A 1 95 ? 8.783 -2.771 -10.538 1.00 94.38 95 GLY A C 1
ATOM 705 O O . GLY A 1 95 ? 7.703 -2.201 -10.380 1.00 94.38 95 GLY A O 1
ATOM 706 N N . VAL A 1 96 ? 9.710 -2.257 -11.354 1.00 94.50 96 VAL A N 1
ATOM 707 C CA . VAL A 1 96 ? 9.516 -0.999 -12.111 1.00 94.50 96 VAL A CA 1
ATOM 708 C C . VAL A 1 96 ? 8.300 -1.082 -13.040 1.00 94.50 96 VAL A C 1
ATOM 710 O O . VAL A 1 96 ? 7.495 -0.153 -13.111 1.00 94.50 96 VAL A O 1
ATOM 713 N N . ALA A 1 97 ? 8.115 -2.222 -13.708 1.00 93.69 97 ALA A N 1
ATOM 714 C CA . ALA A 1 97 ? 6.983 -2.461 -14.602 1.00 93.69 97 ALA A CA 1
ATOM 715 C C . ALA A 1 97 ? 5.677 -2.828 -13.874 1.00 93.69 97 ALA A C 1
ATOM 717 O O . ALA A 1 97 ? 4.623 -2.912 -14.512 1.00 93.69 97 ALA A O 1
ATOM 718 N N . SER A 1 98 ? 5.735 -3.055 -12.560 1.00 96.31 98 SER A N 1
ATOM 719 C CA . SER A 1 98 ? 4.583 -3.495 -11.787 1.00 96.31 98 SER A CA 1
ATOM 720 C C . SER A 1 98 ? 3.550 -2.379 -11.644 1.00 96.31 98 SER A C 1
ATOM 722 O O . SER A 1 98 ? 3.856 -1.184 -11.730 1.00 96.31 98 SER A O 1
ATOM 724 N N . ARG A 1 99 ? 2.290 -2.769 -11.467 1.00 95.12 99 ARG A N 1
ATOM 725 C CA . ARG A 1 99 ? 1.171 -1.847 -11.244 1.00 95.12 99 ARG A CA 1
ATOM 726 C C . ARG A 1 99 ? 0.285 -2.394 -10.142 1.00 95.12 99 ARG A C 1
ATOM 728 O O . ARG A 1 99 ? 0.101 -3.605 -10.064 1.00 95.12 99 ARG A O 1
ATOM 735 N N . PHE A 1 100 ? -0.253 -1.513 -9.309 1.00 94.50 100 PHE A N 1
ATOM 736 C CA . PHE A 1 100 ? -1.244 -1.910 -8.316 1.00 94.50 100 PHE A CA 1
ATOM 737 C C . PHE A 1 100 ? -2.438 -2.569 -9.017 1.00 94.50 100 PHE A C 1
ATOM 739 O O . PHE A 1 100 ? -2.955 -2.008 -9.986 1.00 94.50 100 PHE A O 1
ATOM 746 N N . ASP A 1 101 ? -2.842 -3.751 -8.553 1.00 94.69 101 ASP A N 1
ATOM 747 C CA . ASP A 1 101 ? -4.036 -4.444 -9.045 1.00 94.69 101 ASP A CA 1
ATOM 748 C C . ASP A 1 101 ? -5.183 -4.299 -8.043 1.00 94.69 101 ASP A C 1
ATOM 750 O O . ASP A 1 101 ? -6.226 -3.732 -8.364 1.00 94.69 101 ASP A O 1
ATOM 754 N N . ARG A 1 102 ? -4.974 -4.775 -6.811 1.00 93.75 102 ARG A N 1
ATOM 755 C CA . ARG A 1 102 ? -5.974 -4.745 -5.735 1.00 93.75 102 ARG A CA 1
ATOM 756 C C . ARG A 1 102 ? -5.344 -4.969 -4.368 1.00 93.75 102 ARG A C 1
ATOM 758 O O . ARG A 1 102 ? -4.230 -5.474 -4.252 1.00 93.75 102 ARG A O 1
ATOM 765 N N . LEU A 1 103 ? -6.097 -4.632 -3.329 1.00 92.06 103 LEU A N 1
ATOM 766 C CA . LEU A 1 103 ? -5.816 -5.021 -1.952 1.00 92.06 103 LEU A CA 1
ATOM 767 C C . LEU A 1 103 ? -6.750 -6.179 -1.588 1.00 92.06 103 LEU A C 1
ATOM 769 O O . LEU A 1 103 ? -7.948 -6.104 -1.855 1.00 92.06 103 LEU A O 1
ATOM 773 N N . VAL A 1 104 ? -6.217 -7.249 -1.006 1.00 91.38 104 VAL A N 1
ATOM 774 C CA . VAL A 1 104 ? -7.012 -8.419 -0.604 1.00 91.38 104 VAL A CA 1
ATOM 775 C C . VAL A 1 104 ? -6.715 -8.805 0.831 1.00 91.38 104 VAL A C 1
ATOM 777 O O . VAL A 1 104 ? -5.621 -8.547 1.334 1.00 91.38 104 VAL A O 1
ATOM 780 N N . SER A 1 105 ? -7.683 -9.453 1.471 1.00 90.88 105 SER A N 1
ATOM 781 C CA . SER A 1 105 ? -7.479 -10.058 2.780 1.00 90.88 105 SER A CA 1
ATOM 782 C C . SER A 1 105 ? -6.586 -11.291 2.706 1.00 90.88 105 SER A C 1
ATOM 784 O O . SER A 1 105 ? -6.563 -12.027 1.713 1.00 90.88 105 SER A O 1
ATOM 786 N N . CYS A 1 106 ? -5.885 -11.503 3.806 1.00 89.88 106 CYS A N 1
ATOM 787 C CA . CYS A 1 106 ? -5.307 -12.759 4.233 1.00 89.88 106 CYS A CA 1
ATOM 788 C C . CYS A 1 106 ? -5.581 -12.933 5.741 1.00 89.88 106 CYS A C 1
ATOM 790 O O . CYS A 1 106 ? -5.094 -13.932 6.291 1.00 89.88 106 CYS A O 1
#

Radius of gyration: 25.25 Å; Cα contacts (8 Å, |Δi|>4): 194; chains: 1; bounding box: 35×76×67 Å

pLDDT: mean 78.31, std 21.31, range [35.44, 97.06]

Foldseek 3Di:
DDDDDDDDDDDDPPPPPDDPPPPPPPPFAQWPDFDDDPCSFKTKHWDADPVLWIKIKMFGNDQDKFWKWWDKDPWDIGDTDIDHPVRGMDMDTTGNPIDTDDMDTD

Sequence (106 aa):
MHRRLTATLAAIALALGGAVAVATPASAGQLVYQNGGPGNCYEVRSQRDSLGRAQVTVWWHCDQASNVKVIWRNGPDSGCNKMSAINRKFSDSSGVASRFDRLVSC

Solvent-accessible surface area (backbone atoms only — not comparable to full-atom values): 6509 Å² total; per-residue (Å²): 137,85,85,82,81,83,78,83,80,83,82,80,79,79,77,84,72,82,73,79,72,74,75,70,73,93,83,67,48,52,78,75,45,64,57,88,54,100,75,55,26,38,41,33,25,36,42,64,48,100,84,55,21,25,25,40,37,40,39,45,65,33,78,66,66,49,38,34,26,48,39,35,40,77,36,70,58,55,70,78,41,74,35,22,76,86,43,33,66,54,70,52,71,42,40,61,83,20,42,88,67,49,79,44,81,106

Mean predicted aligned error: 12.74 Å